Protein AF-A0A9D9S9C0-F1 (afdb_monomer)

Solvent-accessible surface area (backbone atoms only — not comparable to full-atom values): 8812 Å² total; per-residue (Å²): 138,83,83,86,92,78,89,86,90,88,80,84,93,76,90,84,91,78,90,85,84,87,81,77,83,78,80,80,78,80,78,75,82,73,83,86,76,82,84,76,95,70,81,89,73,80,85,70,84,73,81,72,84,77,75,76,80,83,47,70,68,59,51,49,50,55,50,51,58,60,66,72,27,83,89,48,67,91,61,86,72,66,39,73,41,60,39,88,90,76,66,47,75,74,47,75,39,61,59,91,58,90,74,89,60,70,76,61,52,52,58,57,54,50,54,49,43,74,74,75,110

Foldseek 3Di:
DDDDDDDDDPDPPDDDDPDDDDDDPDPPPPPPPDDDDDDDDDDDDDDDPDPDPPPPPCDLVNVQVVVVCVLPDPVCVVDHDWDWDADPVPRHTSDTDCPVDDDDCVCVVVVVVVVVVVVPD

Radius of gyration: 29.04 Å; Cα contacts (8 Å, |Δi|>4): 39; chains: 1; bounding box: 59×44×102 Å

Sequence (121 aa):
MNVPQRQHRRLAILGLFLLTIFTVVHIDGQIIARPRTTPTPAANPSPTPVPTPTIAVQTIESLQSKIRQRLFAPEVRRGRVGIKIASLNSGKVLFENDAEKYFMPASNMKNFTVATAIEKL

pLDDT: mean 75.56, std 23.06, range [38.03, 98.62]

Mean predicted aligned error: 18.07 Å

Secondary structure (DSSP, 8-state):
------------------------------------PPPP-------------------HHHHHHHHHHHHTSTTTTTS---EEEE-TTT--EEEEESTTS----GGGHHHHHHHHHHHH-

Structure (mmCIF, N/CA/C/O backbone):
data_AF-A0A9D9S9C0-F1
#
_entry.id   AF-A0A9D9S9C0-F1
#
loop_
_atom_site.group_PDB
_atom_site.id
_atom_site.type_symbol
_atom_site.label_atom_id
_atom_site.label_alt_id
_atom_site.label_comp_id
_atom_site.label_asym_id
_atom_site.label_entity_id
_atom_site.label_seq_id
_atom_site.pdbx_PDB_ins_code
_atom_site.Cartn_x
_atom_site.Cartn_y
_atom_site.Cartn_z
_atom_site.occupancy
_atom_site.B_iso_or_equiv
_atom_site.auth_seq_id
_atom_site.auth_comp_id
_atom_site.auth_asym_id
_atom_site.auth_atom_id
_atom_site.pdbx_PDB_model_num
ATOM 1 N N . MET A 1 1 ? 45.431 19.312 -45.688 1.00 38.03 1 MET A N 1
ATOM 2 C CA . MET A 1 1 ? 46.153 18.752 -44.526 1.00 38.03 1 MET A CA 1
ATOM 3 C C . MET A 1 1 ? 45.256 18.907 -43.294 1.00 38.03 1 MET A C 1
ATOM 5 O O . MET A 1 1 ? 44.860 20.026 -43.015 1.00 38.03 1 MET A O 1
ATOM 9 N N . ASN A 1 2 ? 44.924 17.793 -42.629 1.00 44.38 2 ASN A N 1
ATOM 10 C CA . ASN A 1 2 ? 44.320 17.639 -41.286 1.00 44.38 2 ASN A CA 1
ATOM 11 C C . ASN A 1 2 ? 42.873 18.090 -40.962 1.00 44.38 2 ASN A C 1
ATOM 13 O O . ASN A 1 2 ? 42.625 19.159 -40.423 1.00 44.38 2 ASN A O 1
ATOM 17 N N . VAL A 1 3 ? 41.952 17.156 -41.252 1.00 54.97 3 VAL A N 1
ATOM 18 C CA . VAL A 1 3 ? 40.942 16.475 -40.394 1.00 54.97 3 VAL A CA 1
ATOM 19 C C . VAL A 1 3 ? 40.292 17.223 -39.200 1.00 54.97 3 VAL A C 1
ATOM 21 O O . VAL A 1 3 ? 40.991 17.614 -38.267 1.00 54.97 3 VAL A O 1
ATOM 24 N N . PRO A 1 4 ? 38.940 17.255 -39.120 1.00 55.69 4 PRO A N 1
ATOM 25 C CA . PRO A 1 4 ? 38.189 17.652 -37.927 1.00 55.69 4 PRO A CA 1
ATOM 26 C C . PRO A 1 4 ? 38.039 16.495 -36.916 1.00 55.69 4 PRO A C 1
ATOM 28 O O . PRO A 1 4 ? 37.531 15.422 -37.241 1.00 55.69 4 PRO A O 1
ATOM 31 N N . GLN A 1 5 ? 38.441 16.723 -35.663 1.00 60.78 5 GLN A N 1
ATOM 32 C CA . GLN A 1 5 ? 38.267 15.783 -34.548 1.00 60.78 5 GLN A CA 1
ATOM 33 C C . GLN A 1 5 ? 36.854 15.899 -33.957 1.00 60.78 5 GLN A C 1
ATOM 35 O O . GLN A 1 5 ? 36.517 16.850 -33.252 1.00 60.78 5 GLN A O 1
ATOM 40 N N . ARG A 1 6 ? 36.019 14.905 -34.268 1.00 54.97 6 ARG A N 1
ATOM 41 C CA . ARG A 1 6 ? 34.699 14.674 -33.679 1.00 54.97 6 ARG A CA 1
ATOM 42 C C . ARG A 1 6 ? 34.824 13.508 -32.686 1.00 54.97 6 ARG A C 1
ATOM 44 O O . ARG A 1 6 ? 35.450 12.509 -33.004 1.00 54.97 6 ARG A O 1
ATOM 51 N N . GLN A 1 7 ? 34.080 13.621 -31.585 1.00 57.59 7 GLN A N 1
ATOM 52 C CA . GLN A 1 7 ? 33.558 12.542 -30.732 1.00 57.59 7 GLN A CA 1
ATOM 53 C C . GLN A 1 7 ? 34.329 12.124 -29.456 1.00 57.59 7 GLN A C 1
ATOM 55 O O . GLN A 1 7 ? 35.542 11.990 -29.408 1.00 57.59 7 GLN A O 1
ATOM 60 N N . HIS A 1 8 ? 33.499 11.836 -28.440 1.00 51.00 8 HIS A N 1
ATOM 61 C CA . HIS A 1 8 ? 33.735 11.003 -27.251 1.00 51.00 8 HIS A CA 1
ATOM 62 C C . HIS A 1 8 ? 34.357 11.643 -25.998 1.00 51.00 8 HIS A C 1
ATOM 64 O O . HIS A 1 8 ? 35.392 11.214 -25.507 1.00 51.00 8 HIS A O 1
ATOM 70 N N . ARG A 1 9 ? 33.626 12.567 -25.357 1.00 51.06 9 ARG A N 1
ATOM 71 C CA . ARG A 1 9 ? 33.729 12.782 -23.894 1.00 51.06 9 ARG A CA 1
ATOM 72 C C . ARG A 1 9 ? 32.347 12.852 -23.239 1.00 51.06 9 ARG A C 1
ATOM 74 O O . ARG A 1 9 ? 31.972 13.860 -22.655 1.00 51.06 9 ARG A O 1
ATOM 81 N N . ARG A 1 10 ? 31.548 11.795 -23.404 1.00 47.59 10 ARG A N 1
ATOM 82 C CA . ARG A 1 10 ? 30.313 11.551 -22.627 1.00 47.59 10 ARG A CA 1
ATOM 83 C C . ARG A 1 10 ? 30.152 10.063 -22.313 1.00 47.59 10 ARG A C 1
ATOM 85 O O . ARG A 1 10 ? 29.092 9.485 -22.508 1.00 47.59 10 ARG A O 1
ATOM 92 N N . LEU A 1 11 ? 31.233 9.441 -21.860 1.00 47.25 11 LEU A N 1
ATOM 93 C CA . LEU A 1 11 ? 31.209 8.114 -21.257 1.00 47.25 11 LEU A CA 1
ATOM 94 C C . LEU A 1 11 ? 31.990 8.209 -19.942 1.00 47.25 11 LEU A C 1
ATOM 96 O O . LEU A 1 11 ? 33.015 8.883 -19.914 1.00 47.25 11 LEU A O 1
ATOM 100 N N . ALA A 1 12 ? 31.489 7.542 -18.900 1.00 44.25 1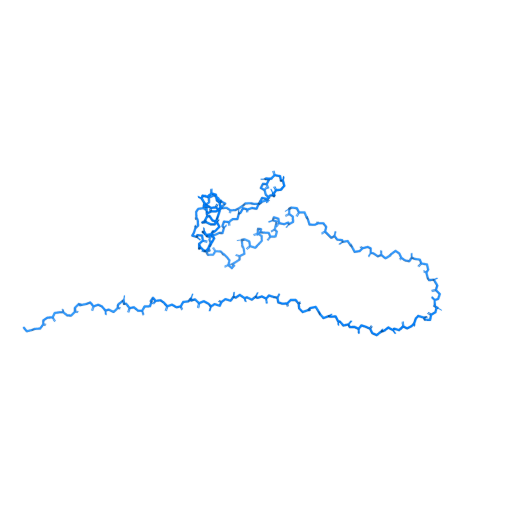2 ALA A N 1
ATOM 101 C CA . ALA A 1 12 ? 31.987 7.510 -17.517 1.00 44.25 12 ALA A CA 1
ATOM 102 C C . ALA A 1 12 ? 31.423 8.554 -16.533 1.00 44.25 12 ALA A C 1
ATOM 104 O O . ALA A 1 12 ? 32.182 9.239 -15.866 1.00 44.25 12 ALA A O 1
ATOM 105 N N . ILE A 1 13 ? 30.094 8.597 -16.361 1.00 44.84 13 ILE A N 1
ATOM 106 C CA . ILE A 1 13 ? 29.498 8.630 -15.006 1.00 44.84 13 ILE A CA 1
ATOM 107 C C . ILE A 1 13 ? 28.279 7.689 -15.017 1.00 44.84 13 ILE A C 1
ATOM 109 O O . ILE A 1 13 ? 27.126 8.101 -14.938 1.00 44.84 13 ILE A O 1
ATOM 113 N N . LEU A 1 14 ? 28.549 6.400 -15.223 1.00 42.50 14 LEU A N 1
ATOM 114 C CA . LEU A 1 14 ? 27.634 5.297 -14.943 1.00 42.50 14 LEU A CA 1
ATOM 115 C C . LEU A 1 14 ? 28.362 4.403 -13.940 1.00 42.50 14 LEU A C 1
ATOM 117 O O . LEU A 1 14 ? 29.438 3.902 -14.253 1.00 42.50 14 LEU A O 1
ATOM 121 N N . GLY A 1 15 ? 27.768 4.212 -12.764 1.00 42.00 15 GLY A N 1
ATOM 122 C CA . GLY A 1 15 ? 28.221 3.231 -11.781 1.00 42.00 15 GLY A CA 1
ATOM 123 C C . GLY A 1 15 ? 28.740 3.851 -10.490 1.00 42.00 15 GLY A C 1
ATOM 124 O O . GLY A 1 15 ? 29.875 4.305 -10.441 1.00 42.00 15 GLY A O 1
ATOM 125 N N . LEU A 1 16 ? 27.883 3.814 -9.463 1.00 52.16 16 LEU A N 1
ATOM 126 C CA . LEU A 1 16 ? 28.182 3.510 -8.053 1.00 52.16 16 LEU A CA 1
ATOM 127 C C . LEU A 1 16 ? 27.363 4.396 -7.102 1.00 52.16 16 LEU A C 1
ATOM 129 O O . LEU A 1 16 ? 27.866 5.343 -6.521 1.00 52.16 16 LEU A O 1
ATOM 133 N N . PHE A 1 17 ? 26.091 4.049 -6.917 1.00 41.56 17 PHE A N 1
ATOM 134 C CA . PHE A 1 17 ? 25.369 4.345 -5.674 1.00 41.56 17 PHE A CA 1
ATOM 135 C C . PHE A 1 17 ? 24.598 3.087 -5.270 1.00 41.56 17 PHE A C 1
ATOM 137 O O . PHE A 1 17 ? 23.372 3.025 -5.269 1.00 41.56 17 PHE A O 1
ATOM 144 N N . LEU A 1 18 ? 25.368 2.031 -5.001 1.00 47.50 18 LEU A N 1
ATOM 145 C CA . LEU A 1 18 ? 24.926 0.914 -4.182 1.00 47.50 18 LEU A CA 1
ATOM 146 C C . LEU A 1 18 ? 25.454 1.150 -2.768 1.00 47.50 18 LEU A C 1
ATOM 148 O O . LEU A 1 18 ? 26.649 1.352 -2.582 1.00 47.50 18 LEU A O 1
ATOM 152 N N . LEU A 1 19 ? 24.533 1.019 -1.815 1.00 46.56 19 LEU A N 1
ATOM 153 C CA . LEU A 1 19 ? 24.748 0.797 -0.388 1.00 46.56 19 LEU A CA 1
ATOM 154 C C . LEU A 1 19 ? 25.004 2.032 0.489 1.00 46.56 19 LEU A C 1
ATOM 156 O O . LEU A 1 19 ? 26.103 2.563 0.572 1.00 46.56 19 LEU A O 1
ATOM 160 N N . THR A 1 20 ? 23.944 2.416 1.200 1.00 46.75 20 THR A N 1
ATOM 161 C CA . THR A 1 20 ? 23.829 2.750 2.640 1.00 46.75 20 THR A CA 1
ATOM 162 C C . THR A 1 20 ? 22.521 3.548 2.735 1.00 46.75 20 THR A C 1
ATOM 164 O O . THR A 1 20 ? 22.327 4.512 2.012 1.00 46.75 20 THR A O 1
ATOM 167 N N . ILE A 1 21 ? 21.486 3.146 3.469 1.00 46.09 21 ILE A N 1
ATOM 168 C CA . ILE A 1 21 ? 21.438 3.026 4.923 1.00 46.09 21 ILE A CA 1
ATOM 169 C C . ILE A 1 21 ? 20.295 2.047 5.267 1.00 46.09 21 ILE A C 1
ATOM 171 O O . ILE A 1 21 ? 19.130 2.331 4.999 1.00 46.09 21 ILE A O 1
ATOM 175 N N . PHE A 1 22 ? 20.618 0.900 5.866 1.00 44.53 22 PHE A N 1
ATOM 176 C CA . PHE A 1 22 ? 19.668 0.097 6.641 1.00 44.53 22 PHE A CA 1
ATOM 177 C C . PHE A 1 22 ? 19.981 0.404 8.109 1.00 44.53 22 PHE A C 1
ATOM 179 O O . PHE A 1 22 ? 20.877 -0.200 8.693 1.00 44.53 22 PHE A O 1
ATOM 186 N N . THR A 1 23 ? 19.332 1.406 8.702 1.00 38.03 23 THR A N 1
ATOM 187 C CA . THR A 1 23 ? 19.419 1.614 10.153 1.00 38.03 23 THR A CA 1
ATOM 188 C C . THR A 1 23 ? 18.417 0.689 10.827 1.00 38.03 23 THR A C 1
ATOM 190 O O . THR A 1 23 ? 17.228 0.978 10.932 1.00 38.03 23 THR A O 1
ATOM 193 N N . VAL A 1 24 ? 18.920 -0.460 11.276 1.00 43.44 24 VAL A N 1
ATOM 194 C CA . VAL A 1 24 ? 18.259 -1.282 12.289 1.00 43.44 24 VAL A CA 1
ATOM 195 C C . VAL A 1 24 ? 18.242 -0.464 13.579 1.00 43.44 24 VAL A C 1
ATOM 197 O O . VAL A 1 24 ? 19.293 -0.208 14.163 1.00 43.44 24 VAL A O 1
ATOM 200 N N . VAL A 1 25 ? 17.062 -0.038 14.026 1.00 41.66 25 VAL A N 1
ATOM 201 C CA . VAL A 1 25 ? 16.893 0.473 15.390 1.00 41.66 25 VAL A CA 1
ATOM 202 C C . VAL A 1 25 ? 16.981 -0.733 16.325 1.00 41.66 25 VAL A C 1
ATOM 204 O O . VAL A 1 25 ? 16.027 -1.498 16.445 1.00 41.66 25 VAL A O 1
ATOM 207 N N . HIS A 1 26 ? 18.145 -0.933 16.944 1.00 42.12 26 HIS A N 1
ATOM 208 C CA . HIS A 1 26 ? 18.272 -1.796 18.116 1.00 42.12 26 HIS A CA 1
ATOM 209 C C . HIS A 1 26 ? 17.591 -1.087 19.291 1.00 42.12 26 HIS A C 1
ATOM 211 O O . HIS A 1 26 ? 18.018 -0.013 19.710 1.00 42.12 26 HIS A O 1
ATOM 217 N N . ILE A 1 27 ? 16.503 -1.666 19.799 1.00 48.34 27 ILE A N 1
ATOM 218 C CA . ILE A 1 27 ? 15.956 -1.301 21.106 1.00 48.34 27 ILE A CA 1
ATOM 219 C C . ILE A 1 27 ? 16.804 -2.058 22.132 1.00 48.34 27 ILE A C 1
ATOM 221 O O . ILE A 1 27 ? 16.575 -3.245 22.364 1.00 48.34 27 ILE A O 1
ATOM 225 N N . ASP A 1 28 ? 17.799 -1.394 22.718 1.00 47.28 28 ASP A N 1
ATOM 226 C CA . ASP A 1 28 ? 18.493 -1.921 23.891 1.00 47.28 28 ASP A CA 1
ATOM 227 C C . ASP A 1 28 ? 17.518 -1.921 25.072 1.00 47.28 28 ASP A C 1
ATOM 229 O O . ASP A 1 28 ? 17.199 -0.889 25.668 1.00 47.28 28 ASP A O 1
ATOM 233 N N . GLY A 1 29 ? 17.008 -3.107 25.398 1.00 46.97 29 GLY A N 1
ATOM 234 C CA . GLY A 1 29 ? 16.269 -3.346 26.627 1.00 46.97 29 GLY A CA 1
ATOM 235 C C . GLY A 1 29 ? 17.212 -3.242 27.821 1.00 46.97 29 GLY A C 1
ATOM 236 O O . GLY A 1 29 ? 17.783 -4.242 28.250 1.00 46.97 29 GLY A O 1
ATOM 237 N N . GLN A 1 30 ? 17.374 -2.041 28.379 1.00 45.59 30 GLN A N 1
ATOM 238 C CA . GLN A 1 30 ? 18.044 -1.869 29.665 1.00 45.59 30 GLN A CA 1
ATOM 239 C C . GLN A 1 30 ? 17.186 -2.480 30.780 1.00 45.59 30 GLN A C 1
ATOM 241 O O . GLN A 1 30 ? 16.304 -1.836 31.348 1.00 45.59 30 GLN A O 1
ATOM 246 N N . ILE A 1 31 ? 17.469 -3.737 31.124 1.00 50.22 31 ILE A N 1
ATOM 247 C CA . ILE A 1 31 ? 17.026 -4.327 32.387 1.00 50.22 31 ILE A CA 1
ATOM 248 C C . ILE A 1 31 ? 17.934 -3.766 33.483 1.00 50.22 31 ILE A C 1
ATOM 250 O O . ILE A 1 31 ? 18.977 -4.328 33.811 1.00 50.22 31 ILE A O 1
ATOM 254 N N . ILE A 1 32 ? 17.546 -2.626 34.055 1.00 51.44 32 ILE A N 1
ATOM 255 C CA . ILE A 1 32 ? 18.124 -2.163 35.317 1.00 51.44 32 ILE A CA 1
ATOM 256 C C . ILE A 1 32 ? 17.549 -3.067 36.411 1.00 51.44 32 ILE A C 1
ATOM 258 O O . ILE A 1 32 ? 16.399 -2.913 36.824 1.00 51.44 32 ILE A O 1
ATOM 262 N N . ALA A 1 33 ? 18.338 -4.042 36.861 1.00 51.31 33 ALA A N 1
ATOM 263 C CA . ALA A 1 33 ? 18.020 -4.850 38.030 1.00 51.31 33 ALA A CA 1
ATOM 264 C C . ALA A 1 33 ? 17.932 -3.929 39.258 1.00 51.31 33 ALA A C 1
ATOM 266 O O . ALA A 1 33 ? 18.937 -3.444 39.775 1.00 51.31 33 ALA A O 1
ATOM 267 N N . ARG A 1 34 ? 16.707 -3.642 39.704 1.00 53.16 34 ARG A N 1
ATOM 268 C CA . AR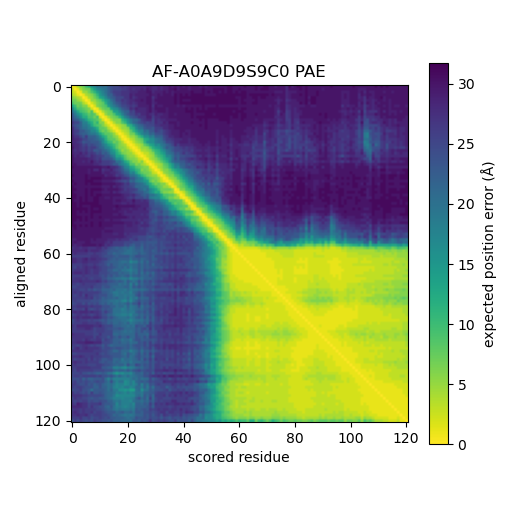G A 1 34 ? 16.463 -2.847 40.909 1.00 53.16 34 ARG A CA 1
ATOM 269 C C . ARG A 1 34 ? 16.740 -3.728 42.141 1.00 53.16 34 ARG A C 1
ATOM 271 O O . ARG A 1 34 ? 16.198 -4.833 42.201 1.00 53.16 34 ARG A O 1
ATOM 278 N N . PRO A 1 35 ? 17.557 -3.290 43.117 1.00 49.53 35 PRO A N 1
ATOM 279 C CA . PRO A 1 35 ? 17.838 -4.078 44.313 1.00 49.53 35 PRO A CA 1
ATOM 280 C C . PRO A 1 35 ? 16.558 -4.312 45.127 1.00 49.53 35 PRO A C 1
ATOM 282 O O . PRO A 1 35 ? 15.728 -3.419 45.301 1.00 49.53 35 PRO A O 1
ATOM 285 N N . ARG A 1 36 ? 16.395 -5.547 45.607 1.00 44.69 36 ARG A N 1
ATOM 286 C CA . ARG A 1 36 ? 15.233 -6.016 46.366 1.00 44.69 36 ARG A CA 1
ATOM 287 C C . ARG A 1 36 ? 15.337 -5.504 47.806 1.00 44.69 36 ARG A C 1
ATOM 289 O O . ARG A 1 36 ? 16.083 -6.070 48.597 1.00 44.69 36 ARG A O 1
ATOM 296 N N . THR A 1 37 ? 14.606 -4.449 48.156 1.00 48.69 37 THR A N 1
ATOM 297 C CA . THR A 1 37 ? 14.419 -4.070 49.564 1.00 48.69 37 THR A CA 1
ATOM 298 C C . THR A 1 37 ? 13.272 -4.877 50.161 1.00 48.69 37 THR A C 1
ATOM 300 O O . THR A 1 37 ? 12.145 -4.842 49.668 1.00 48.69 37 THR A O 1
ATOM 303 N N . THR A 1 38 ? 13.587 -5.623 51.214 1.00 50.78 38 THR A N 1
ATOM 304 C CA . THR A 1 38 ? 12.667 -6.344 52.100 1.00 50.78 38 THR A CA 1
ATOM 305 C C . THR A 1 38 ? 11.544 -5.421 52.600 1.00 50.78 38 THR A C 1
ATOM 307 O O . THR A 1 38 ? 11.851 -4.315 53.046 1.00 50.78 38 THR A O 1
ATOM 310 N N . PRO A 1 39 ? 10.258 -5.819 52.549 1.00 49.53 39 PRO A N 1
ATOM 311 C CA . PRO A 1 39 ? 9.178 -4.983 53.056 1.00 49.53 39 PRO A CA 1
ATOM 312 C C . PRO A 1 39 ? 9.093 -5.052 54.588 1.00 49.53 39 PRO A C 1
ATOM 314 O O . PRO A 1 39 ? 8.839 -6.109 55.162 1.00 49.53 39 PRO A O 1
ATOM 317 N N . THR A 1 40 ? 9.248 -3.901 55.241 1.00 55.81 40 THR A N 1
ATOM 318 C CA . THR A 1 40 ? 8.724 -3.650 56.592 1.00 55.81 40 THR A CA 1
ATOM 319 C C . THR A 1 40 ? 7.219 -3.360 56.469 1.00 55.81 40 THR A C 1
ATOM 321 O O . THR A 1 40 ? 6.854 -2.533 55.630 1.00 55.81 40 THR A O 1
ATOM 324 N N . PRO A 1 41 ? 6.321 -3.992 57.251 1.00 57.25 41 PRO A N 1
ATOM 325 C CA . PRO A 1 41 ? 4.884 -3.730 57.166 1.00 57.25 41 PRO A CA 1
ATOM 326 C C . PRO A 1 41 ? 4.567 -2.318 57.675 1.00 57.25 41 PRO A C 1
ATOM 328 O O . PRO A 1 41 ? 4.695 -2.041 58.866 1.00 57.25 41 PRO A O 1
ATOM 331 N N . ALA A 1 42 ? 4.156 -1.422 56.778 1.00 55.00 42 ALA A N 1
ATOM 332 C CA . ALA A 1 42 ? 3.649 -0.097 57.120 1.00 55.00 42 ALA A CA 1
ATOM 333 C C . ALA A 1 42 ? 2.200 0.044 56.634 1.00 55.00 42 ALA A C 1
ATOM 335 O O . ALA A 1 42 ? 1.842 -0.428 55.558 1.00 55.00 42 ALA A O 1
ATOM 336 N N . ALA A 1 43 ? 1.396 0.650 57.506 1.00 57.00 43 ALA A N 1
ATOM 337 C CA . ALA A 1 43 ? -0.059 0.725 57.543 1.00 57.00 43 ALA A CA 1
ATOM 338 C C . ALA A 1 43 ? -0.779 0.901 56.197 1.00 57.00 43 ALA A C 1
ATOM 340 O O . ALA A 1 43 ? -0.365 1.686 55.355 1.00 57.00 43 ALA A O 1
ATOM 341 N N . ASN A 1 44 ? -1.918 0.213 56.080 1.00 51.22 44 ASN A N 1
ATOM 342 C CA . ASN A 1 44 ? -2.886 0.262 54.986 1.00 51.22 44 ASN A CA 1
ATOM 343 C C . ASN A 1 44 ? -3.490 1.677 54.828 1.00 51.22 44 ASN A C 1
ATOM 345 O O . ASN A 1 44 ? -4.319 2.060 55.661 1.00 51.22 44 ASN A O 1
ATOM 349 N N . PRO A 1 45 ? -3.136 2.461 53.789 1.00 57.84 45 PRO A N 1
ATOM 350 C CA . PRO A 1 45 ? -3.894 3.644 53.433 1.00 57.84 45 PRO A CA 1
ATOM 351 C C . PRO A 1 45 ? -5.081 3.238 52.547 1.00 57.84 45 PRO A C 1
ATOM 353 O O . PRO A 1 45 ? -4.959 2.414 51.642 1.00 57.84 45 PRO A O 1
ATOM 356 N N . SER A 1 46 ? -6.238 3.829 52.839 1.00 56.66 46 SER A N 1
ATOM 357 C CA . SER A 1 46 ? -7.471 3.749 52.049 1.00 56.66 46 SER A CA 1
ATOM 358 C C . SER A 1 46 ? -7.192 3.850 50.535 1.00 56.66 46 SER A C 1
ATOM 360 O O . SER A 1 46 ? -6.368 4.680 50.140 1.00 56.66 46 SER A O 1
ATOM 362 N N . PRO A 1 47 ? -7.832 3.033 49.676 1.00 56.09 47 PRO A N 1
ATOM 363 C CA . PRO A 1 47 ? -7.506 2.981 48.257 1.00 56.09 47 PRO A CA 1
ATOM 364 C C . PRO A 1 47 ? -7.919 4.277 47.552 1.00 56.09 47 PRO A C 1
ATOM 366 O O . PRO A 1 47 ? -9.072 4.469 47.171 1.00 56.09 47 PRO A O 1
ATOM 369 N N . THR A 1 48 ? -6.950 5.159 47.328 1.00 58.72 48 THR A N 1
ATOM 370 C CA . THR A 1 48 ? -7.027 6.167 46.270 1.00 58.72 48 THR A CA 1
ATOM 371 C C . THR A 1 48 ? -7.176 5.420 44.939 1.00 58.72 48 THR A C 1
ATOM 373 O O . THR A 1 48 ? -6.350 4.544 44.663 1.00 58.72 48 THR A O 1
ATOM 376 N N . PRO A 1 49 ? -8.192 5.707 44.105 1.00 62.12 49 PRO A N 1
ATOM 377 C CA . PRO A 1 49 ? -8.323 5.060 42.809 1.00 62.12 49 PRO A CA 1
ATOM 378 C C . PRO A 1 49 ? -7.083 5.381 41.973 1.00 62.12 49 PRO A C 1
ATOM 380 O O . PRO A 1 49 ? -6.833 6.529 41.608 1.00 62.12 49 PRO A O 1
ATOM 383 N N . VAL A 1 50 ? -6.277 4.355 41.709 1.00 65.62 50 VAL A N 1
ATOM 384 C CA . VAL A 1 50 ? -5.155 4.430 40.777 1.00 65.62 50 VAL A CA 1
ATOM 385 C C . VAL A 1 50 ? -5.745 4.801 39.414 1.00 65.62 50 VAL A C 1
ATOM 387 O O . VAL A 1 50 ? -6.638 4.086 38.953 1.00 65.62 50 VAL A O 1
ATOM 390 N 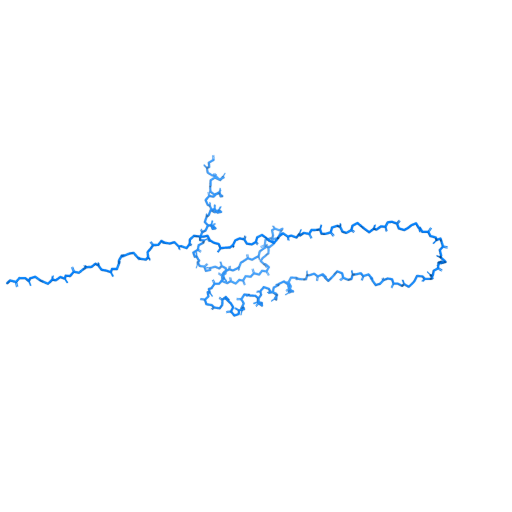N . PRO A 1 51 ? -5.313 5.895 38.759 1.00 64.88 51 PRO A N 1
ATOM 391 C CA . PRO A 1 51 ? -5.759 6.184 37.408 1.00 64.88 51 PRO A CA 1
ATOM 392 C C . PRO A 1 51 ? -5.314 5.029 36.513 1.00 64.88 51 PRO A C 1
ATOM 394 O O . PRO A 1 51 ? -4.123 4.825 36.274 1.00 64.88 51 PRO A O 1
ATOM 397 N N . THR A 1 52 ? -6.283 4.240 36.056 1.00 64.00 52 THR A N 1
ATOM 398 C CA . THR A 1 52 ? -6.080 3.213 35.041 1.00 64.00 52 THR A CA 1
ATOM 399 C C . THR A 1 52 ? -5.378 3.867 33.851 1.00 64.00 52 THR A C 1
ATOM 401 O O . THR A 1 52 ? -5.872 4.888 33.365 1.00 64.00 52 THR A O 1
ATOM 404 N N . PRO A 1 53 ? -4.242 3.338 33.364 1.00 59.47 53 PRO A N 1
ATOM 405 C CA . PRO A 1 53 ? -3.635 3.845 32.146 1.00 59.47 53 PRO A CA 1
ATOM 406 C C . PRO A 1 53 ? -4.646 3.683 31.009 1.00 59.47 53 PRO A C 1
ATOM 408 O O . PRO A 1 53 ? -4.920 2.574 30.551 1.00 59.47 53 PRO A O 1
ATOM 411 N N . THR A 1 54 ? -5.236 4.798 30.584 1.00 60.53 54 THR A N 1
ATOM 412 C CA . THR A 1 54 ? -6.121 4.856 29.425 1.00 60.53 54 THR A CA 1
ATOM 413 C C . THR A 1 54 ? -5.293 4.495 28.202 1.00 60.53 54 THR A C 1
ATOM 415 O O . THR A 1 54 ? -4.585 5.333 27.642 1.00 60.53 54 THR A O 1
ATOM 418 N N . ILE A 1 55 ? -5.354 3.231 27.784 1.00 64.44 55 ILE A N 1
ATOM 419 C CA . ILE A 1 55 ? -4.866 2.827 26.471 1.00 64.44 55 ILE A CA 1
ATOM 420 C C . ILE A 1 55 ? -5.772 3.534 25.467 1.00 64.44 55 ILE A C 1
ATOM 422 O O . ILE A 1 55 ? -6.927 3.155 25.282 1.00 64.44 55 ILE A O 1
ATOM 426 N N . ALA A 1 56 ? -5.269 4.610 24.865 1.00 71.38 56 ALA A N 1
ATOM 427 C CA . ALA A 1 56 ? -5.980 5.313 23.812 1.00 71.38 56 ALA A CA 1
ATOM 428 C C . ALA A 1 56 ? -6.230 4.326 22.664 1.00 71.38 56 ALA A C 1
ATOM 430 O O . ALA A 1 56 ? -5.299 3.912 21.968 1.00 71.38 56 ALA A O 1
ATOM 431 N N . VAL A 1 57 ? -7.488 3.922 22.496 1.00 73.00 57 VAL A N 1
ATOM 432 C CA . VAL A 1 57 ? -7.910 3.048 21.404 1.00 73.00 57 VAL A CA 1
ATOM 433 C C . VAL A 1 57 ? -7.611 3.775 20.095 1.00 73.00 57 VAL A C 1
ATOM 435 O O . VAL A 1 57 ? -8.159 4.843 19.822 1.00 73.00 57 VAL A O 1
ATOM 438 N N . GLN A 1 58 ? -6.700 3.228 19.292 1.00 85.12 58 GLN A N 1
ATOM 439 C CA . GLN A 1 58 ? -6.402 3.791 17.979 1.00 85.12 58 GLN A CA 1
ATOM 440 C C . GLN A 1 58 ? -7.553 3.463 17.031 1.00 85.12 58 GLN A C 1
ATOM 442 O O . GLN A 1 58 ? -7.802 2.297 16.731 1.00 85.12 58 GLN A O 1
ATOM 447 N N . THR A 1 59 ? -8.255 4.493 16.562 1.00 94.06 59 THR A N 1
ATOM 448 C CA . THR A 1 59 ? -9.320 4.338 15.567 1.00 94.06 59 THR A CA 1
ATOM 449 C C . THR A 1 59 ? -8.755 4.356 14.145 1.00 94.06 59 THR A C 1
ATOM 451 O O . THR A 1 59 ? -7.631 4.817 13.902 1.00 94.06 59 THR A O 1
ATOM 454 N N . ILE A 1 60 ? -9.546 3.884 13.179 1.00 94.88 60 ILE A N 1
ATOM 455 C CA . ILE A 1 60 ? -9.173 3.918 11.759 1.00 94.88 60 ILE A CA 1
ATOM 456 C C . ILE A 1 60 ? -9.004 5.364 11.276 1.00 94.88 60 ILE A C 1
ATOM 458 O O . ILE A 1 60 ? -8.069 5.659 10.535 1.00 94.88 60 ILE A O 1
ATOM 462 N N . GLU A 1 61 ? -9.835 6.290 11.745 1.00 95.94 61 GLU A N 1
ATOM 463 C CA . GLU A 1 61 ? -9.784 7.712 11.387 1.00 95.94 61 GLU A CA 1
ATOM 464 C C . GLU A 1 61 ? -8.482 8.364 11.874 1.00 95.94 61 GLU A C 1
ATOM 466 O O . GLU A 1 61 ? -7.855 9.144 11.148 1.00 95.94 61 GLU A O 1
ATOM 471 N N . SER A 1 62 ? -8.038 8.005 13.084 1.00 95.50 62 SER A N 1
ATOM 472 C CA . SER A 1 62 ? -6.748 8.435 13.634 1.00 95.50 62 SER A CA 1
ATOM 473 C C . SER A 1 62 ? -5.585 7.932 12.772 1.00 95.50 62 SER A C 1
ATOM 475 O O . SER A 1 62 ? -4.696 8.711 12.413 1.00 95.50 62 SER A O 1
ATOM 477 N N . LEU A 1 63 ? -5.615 6.659 12.360 1.00 95.06 63 LEU A N 1
ATOM 478 C CA . LEU A 1 63 ? -4.610 6.077 11.465 1.00 95.06 63 LEU A CA 1
ATOM 479 C C . LEU A 1 63 ? -4.583 6.783 10.103 1.00 95.06 63 LEU A C 1
ATOM 481 O O . LEU A 1 63 ? -3.522 7.219 9.656 1.00 95.06 63 LEU A O 1
ATOM 485 N N . GLN A 1 64 ? -5.741 6.940 9.461 1.00 97.44 64 GLN A N 1
ATOM 486 C CA . GLN A 1 64 ? -5.853 7.624 8.172 1.00 97.44 64 GLN A CA 1
ATOM 487 C C . GLN A 1 64 ? -5.310 9.055 8.245 1.00 97.44 64 GLN A C 1
ATOM 489 O O . GLN A 1 64 ? -4.587 9.489 7.349 1.00 97.44 64 GLN A O 1
ATOM 494 N N . SER A 1 65 ? -5.618 9.784 9.319 1.00 96.88 65 SER A N 1
ATOM 495 C CA . SER A 1 65 ? -5.141 11.156 9.517 1.00 96.88 65 SER A CA 1
ATOM 496 C C . SER A 1 65 ? -3.618 11.216 9.634 1.00 96.88 65 SER A C 1
ATOM 498 O O . SER A 1 65 ? -2.984 12.027 8.956 1.00 96.88 65 SER A O 1
ATOM 500 N N . LYS A 1 66 ? -3.013 10.301 10.404 1.00 96.94 66 LYS A N 1
ATOM 501 C CA . LYS A 1 66 ? -1.549 10.180 10.509 1.00 96.94 66 LYS A CA 1
ATOM 502 C C . LYS A 1 66 ? -0.905 9.852 9.160 1.00 96.94 66 LYS A C 1
ATOM 504 O O . LYS A 1 66 ? 0.125 10.435 8.824 1.00 96.94 66 LYS A O 1
ATOM 509 N N . ILE A 1 67 ? -1.508 8.956 8.373 1.00 97.19 67 ILE A N 1
ATOM 510 C CA . ILE A 1 67 ? -0.999 8.609 7.038 1.00 97.19 67 ILE A CA 1
ATOM 511 C C . ILE A 1 67 ? -1.041 9.832 6.121 1.00 97.19 67 ILE A C 1
ATOM 513 O O . ILE A 1 67 ? -0.016 10.160 5.529 1.00 97.19 67 ILE A O 1
ATOM 517 N N . ARG A 1 68 ? -2.171 10.552 6.047 1.00 97.44 68 ARG A N 1
ATOM 518 C CA . ARG A 1 68 ? -2.283 11.773 5.225 1.00 97.44 68 ARG A CA 1
ATOM 519 C C . ARG A 1 68 ? -1.238 12.815 5.620 1.00 97.44 68 ARG A C 1
ATOM 521 O O . ARG A 1 68 ? -0.579 13.366 4.745 1.00 97.44 68 ARG A O 1
ATOM 528 N N . GLN A 1 69 ? -1.040 13.040 6.920 1.00 97.56 69 GLN A N 1
ATOM 529 C CA . GLN A 1 69 ? -0.042 13.992 7.411 1.00 97.56 69 GLN A CA 1
ATOM 530 C C . GLN A 1 69 ? 1.371 13.664 6.906 1.00 97.56 69 GLN A C 1
ATOM 532 O O . GLN A 1 69 ? 2.117 14.571 6.551 1.0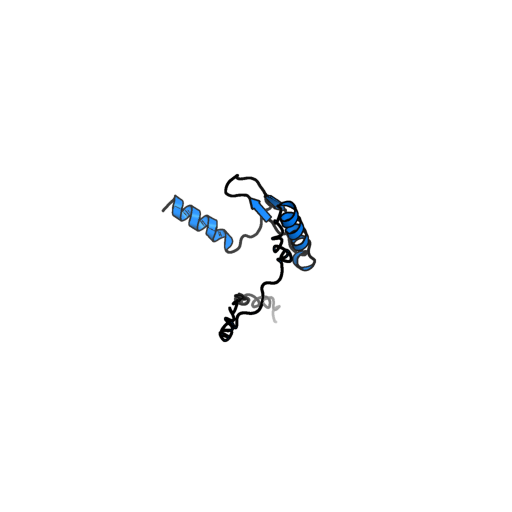0 97.56 69 GLN A O 1
ATOM 537 N N . ARG A 1 70 ? 1.747 12.379 6.860 1.00 96.81 70 ARG A N 1
ATOM 538 C CA . ARG A 1 70 ? 3.058 11.943 6.348 1.00 96.81 70 ARG A CA 1
ATOM 539 C C . ARG A 1 70 ? 3.130 11.954 4.826 1.00 96.81 70 ARG A C 1
ATOM 541 O O . ARG A 1 70 ? 4.148 12.339 4.267 1.00 96.81 70 ARG A O 1
ATOM 548 N N . LEU A 1 71 ? 2.052 11.552 4.167 1.00 96.44 71 LEU A N 1
ATOM 549 C CA . LEU A 1 71 ? 1.966 11.461 2.715 1.00 96.44 71 LEU A CA 1
ATOM 550 C C . LEU A 1 71 ? 2.079 12.829 2.030 1.00 96.44 71 LEU A C 1
ATOM 552 O O . LEU A 1 71 ? 2.674 12.929 0.963 1.00 96.44 71 LEU A O 1
ATOM 556 N N . PHE A 1 72 ? 1.541 13.878 2.651 1.00 95.00 72 PHE A N 1
ATOM 557 C CA . PHE A 1 72 ? 1.613 15.251 2.139 1.00 95.00 72 PHE A CA 1
ATOM 558 C C . PHE A 1 72 ? 2.726 16.080 2.788 1.00 95.00 72 PHE A C 1
ATOM 560 O O . PHE A 1 72 ? 2.753 17.307 2.662 1.00 95.00 72 PHE A O 1
ATOM 567 N N . ALA A 1 73 ? 3.652 15.421 3.486 1.00 97.00 73 ALA A N 1
ATOM 568 C CA . ALA A 1 73 ? 4.753 16.099 4.134 1.00 97.00 73 ALA A CA 1
ATOM 569 C C . ALA A 1 73 ? 5.746 16.680 3.100 1.00 97.00 73 ALA A C 1
ATOM 571 O O . ALA A 1 73 ? 5.916 16.135 2.000 1.00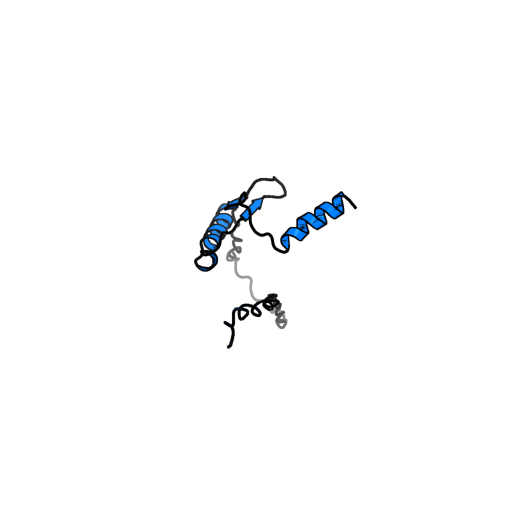 97.00 73 ALA A O 1
ATOM 572 N N . PRO A 1 74 ? 6.415 17.798 3.428 1.00 97.00 74 PRO A N 1
ATOM 573 C CA . PRO A 1 74 ? 7.414 18.446 2.588 1.00 97.00 74 PRO A CA 1
ATOM 574 C C . PRO A 1 74 ? 8.458 17.560 1.911 1.00 97.00 74 PRO A C 1
ATOM 576 O O . PRO A 1 74 ? 8.897 17.864 0.799 1.00 97.00 74 PRO A O 1
ATOM 579 N N . GLU A 1 75 ? 8.872 16.501 2.588 1.00 96.38 75 GLU A N 1
ATOM 580 C CA . GLU A 1 75 ? 10.004 15.651 2.236 1.00 96.38 75 GLU A CA 1
ATOM 581 C C . GLU A 1 75 ? 9.694 14.768 1.024 1.00 96.38 75 GLU A C 1
ATOM 583 O O . GLU A 1 75 ? 10.580 14.467 0.226 1.00 96.38 75 GLU A O 1
ATOM 588 N N . VAL A 1 76 ? 8.423 14.401 0.845 1.00 94.75 76 VAL A N 1
ATOM 589 C CA . VAL A 1 76 ? 7.967 13.509 -0.232 1.00 94.75 76 VAL A CA 1
ATOM 590 C C . VAL A 1 76 ? 7.312 14.255 -1.396 1.00 94.75 76 VAL A C 1
ATOM 592 O O . VAL A 1 76 ? 6.991 13.642 -2.411 1.00 94.75 76 VAL A O 1
ATOM 595 N N . ARG A 1 77 ? 7.190 15.590 -1.315 1.00 94.50 77 ARG A N 1
ATOM 596 C CA . ARG A 1 77 ? 6.442 16.425 -2.280 1.00 94.50 77 ARG A CA 1
ATOM 597 C C . ARG A 1 77 ? 6.901 16.318 -3.739 1.00 94.50 77 ARG A C 1
ATOM 599 O O . ARG A 1 77 ? 6.162 16.693 -4.641 1.00 94.50 77 ARG A O 1
ATOM 606 N N . ARG A 1 78 ? 8.166 15.937 -3.964 1.00 95.38 78 ARG A N 1
ATOM 607 C CA . ARG A 1 78 ? 8.779 15.865 -5.305 1.00 95.38 78 ARG A CA 1
ATOM 608 C C . ARG A 1 78 ? 8.464 14.553 -6.020 1.00 95.38 78 ARG A C 1
ATOM 610 O O . ARG A 1 78 ? 8.668 14.466 -7.226 1.00 95.38 78 ARG A O 1
ATOM 617 N N . GLY A 1 79 ? 8.017 13.542 -5.280 1.00 93.38 79 GLY A N 1
ATOM 618 C CA . GLY A 1 79 ? 7.615 12.251 -5.816 1.00 93.38 79 GLY A CA 1
ATOM 619 C C . GLY A 1 79 ? 6.102 12.080 -5.801 1.00 93.38 79 GLY A C 1
ATOM 620 O O . GLY A 1 79 ? 5.359 12.898 -5.261 1.00 93.38 79 GLY A O 1
ATOM 621 N N . ARG A 1 80 ? 5.651 10.971 -6.381 1.00 95.44 80 ARG A N 1
ATOM 622 C CA . ARG A 1 80 ? 4.292 10.459 -6.201 1.00 95.44 80 ARG A CA 1
ATOM 623 C C . ARG A 1 80 ? 4.376 9.170 -5.396 1.00 95.44 80 ARG A C 1
ATOM 625 O O . ARG A 1 80 ? 5.275 8.367 -5.635 1.00 95.44 80 ARG A O 1
ATOM 632 N N . VAL A 1 81 ? 3.449 8.974 -4.466 1.00 96.56 81 VAL A N 1
ATOM 633 C CA . VAL A 1 81 ? 3.438 7.811 -3.575 1.00 96.56 81 VAL A CA 1
ATOM 634 C C . VAL A 1 81 ? 2.095 7.100 -3.703 1.00 96.56 81 VAL A C 1
ATOM 636 O O . VAL A 1 81 ? 1.068 7.640 -3.306 1.00 96.56 81 VAL A O 1
ATOM 639 N N . GLY A 1 82 ? 2.107 5.887 -4.253 1.00 96.62 82 GLY A N 1
ATOM 640 C CA . GLY A 1 82 ? 0.946 4.999 -4.268 1.00 96.62 82 GLY A CA 1
ATOM 641 C C . GLY A 1 82 ? 0.830 4.230 -2.952 1.00 96.62 82 GLY A C 1
ATOM 642 O O . GLY A 1 82 ? 1.796 3.597 -2.527 1.00 96.62 82 GLY A O 1
ATOM 643 N N . ILE A 1 83 ? -0.334 4.272 -2.304 1.00 97.44 83 ILE A N 1
ATOM 644 C CA . ILE A 1 83 ? -0.634 3.530 -1.073 1.00 97.44 83 ILE A CA 1
ATOM 645 C C . ILE A 1 83 ? -2.000 2.866 -1.221 1.00 97.44 83 ILE A C 1
ATOM 647 O O . ILE A 1 83 ? -2.971 3.525 -1.580 1.00 97.44 83 ILE A O 1
ATOM 651 N N . LYS A 1 84 ? -2.091 1.582 -0.871 1.00 97.81 84 LYS A N 1
ATOM 652 C CA . LYS A 1 84 ? -3.352 0.865 -0.653 1.00 97.81 84 LYS A CA 1
ATOM 653 C C . LYS A 1 84 ? -3.207 0.027 0.610 1.00 97.81 84 LYS A C 1
ATOM 655 O O . LYS A 1 84 ? -2.275 -0.765 0.717 1.00 97.81 84 LYS A O 1
ATOM 660 N N . ILE A 1 85 ? -4.101 0.219 1.570 1.00 97.69 85 ILE A N 1
ATOM 661 C CA . ILE A 1 85 ? -4.140 -0.540 2.822 1.00 97.69 85 ILE A CA 1
ATOM 662 C C . ILE A 1 85 ? -5.504 -1.203 2.899 1.00 97.69 85 ILE A C 1
ATOM 664 O O . ILE A 1 85 ? -6.525 -0.520 2.837 1.00 97.69 85 ILE A O 1
ATOM 668 N N . ALA A 1 86 ? -5.522 -2.521 3.060 1.00 97.56 86 ALA A N 1
ATOM 669 C CA . ALA A 1 86 ? -6.742 -3.304 3.180 1.00 97.56 86 ALA A CA 1
ATOM 670 C C . ALA A 1 86 ? -6.700 -4.189 4.429 1.00 97.56 86 ALA A C 1
ATOM 672 O O . ALA A 1 86 ? -5.639 -4.624 4.875 1.00 97.56 86 ALA A O 1
ATOM 673 N N . SER A 1 87 ? -7.874 -4.449 4.996 1.00 96.81 87 SER A N 1
ATOM 674 C CA . SER A 1 87 ? -8.053 -5.437 6.055 1.00 96.81 87 SER A CA 1
ATOM 675 C C . SER A 1 87 ? -7.968 -6.841 5.461 1.00 96.81 87 SER A C 1
ATOM 677 O O . SER A 1 87 ? -8.746 -7.171 4.571 1.00 96.81 87 SER A O 1
ATOM 679 N N . LEU A 1 88 ? -7.077 -7.688 5.982 1.00 96.69 88 LEU A N 1
ATOM 680 C CA . LEU A 1 88 ? -6.973 -9.085 5.541 1.00 96.69 88 LEU A CA 1
ATOM 681 C C . LEU A 1 88 ? -8.222 -9.903 5.900 1.00 96.69 88 LEU A C 1
ATOM 683 O O . LEU A 1 88 ? -8.635 -10.757 5.127 1.00 96.69 88 LEU A O 1
ATOM 687 N N . ASN A 1 89 ? -8.856 -9.608 7.039 1.00 97.25 89 ASN A N 1
ATOM 688 C CA . ASN A 1 89 ? -10.016 -10.362 7.522 1.00 97.25 89 ASN A CA 1
ATOM 689 C C . ASN A 1 89 ? -11.286 -10.067 6.712 1.00 97.25 89 ASN A C 1
ATOM 691 O O . ASN A 1 89 ? -12.125 -10.944 6.555 1.00 97.25 89 ASN A O 1
ATOM 695 N N . SER A 1 90 ? -11.457 -8.820 6.256 1.00 96.81 90 SER A N 1
ATOM 696 C CA . SER A 1 90 ? -12.705 -8.358 5.623 1.00 96.81 90 SER A CA 1
ATOM 697 C C . SER A 1 90 ? -12.559 -7.957 4.155 1.00 96.81 90 SER A C 1
ATOM 699 O O . SER A 1 90 ? -13.559 -7.684 3.502 1.00 96.81 90 SER A O 1
ATOM 701 N N . GLY A 1 91 ? -11.333 -7.824 3.643 1.00 96.25 91 GLY A N 1
ATOM 702 C CA . GLY A 1 91 ? -11.054 -7.258 2.319 1.00 96.25 91 GLY A CA 1
ATOM 703 C C . GLY A 1 91 ? -11.320 -5.750 2.202 1.00 96.25 91 GLY A C 1
ATOM 704 O O . GLY A 1 91 ? -11.009 -5.153 1.172 1.00 96.25 91 GLY A O 1
ATOM 705 N N . LYS A 1 92 ? -11.866 -5.100 3.241 1.00 97.19 92 LYS A N 1
ATOM 706 C CA . LYS A 1 92 ? -12.206 -3.673 3.213 1.00 97.19 92 LYS A CA 1
ATOM 707 C C . LYS A 1 92 ? -10.950 -2.817 3.057 1.00 97.19 92 LYS A C 1
ATOM 709 O O . LYS A 1 92 ? -10.016 -2.929 3.854 1.00 97.19 92 LYS A O 1
ATOM 714 N N . VAL A 1 93 ? -10.963 -1.907 2.083 1.00 97.56 93 VAL A N 1
ATOM 715 C CA . VAL A 1 93 ? -9.940 -0.864 1.945 1.00 97.56 93 VAL A CA 1
ATOM 716 C C . VAL A 1 93 ? -10.066 0.113 3.114 1.00 97.56 93 VAL A C 1
ATOM 718 O O . VAL A 1 93 ? -11.126 0.683 3.368 1.00 97.56 93 VAL A O 1
ATOM 721 N N . LEU A 1 94 ? -8.974 0.272 3.854 1.00 96.88 94 LEU A N 1
ATOM 722 C CA . LEU A 1 94 ? -8.870 1.153 5.015 1.00 96.88 94 LEU A CA 1
ATOM 723 C C . LEU A 1 94 ? -8.288 2.515 4.637 1.00 96.88 94 LE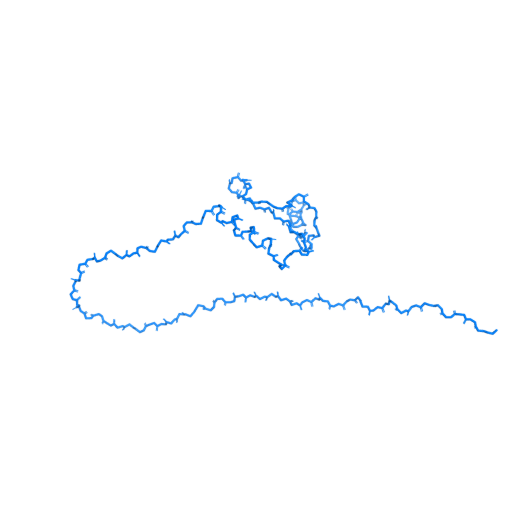U A C 1
ATOM 725 O O . LEU A 1 94 ? -8.595 3.509 5.290 1.00 96.88 94 LEU A O 1
ATOM 729 N N . PHE A 1 95 ? -7.440 2.569 3.610 1.00 98.25 95 PHE A N 1
ATOM 730 C CA . PHE A 1 95 ? -6.858 3.802 3.090 1.00 98.25 95 PHE A CA 1
ATOM 731 C C . PHE A 1 95 ? -6.312 3.578 1.679 1.00 98.25 95 PHE A C 1
ATOM 733 O O . PHE A 1 95 ? -5.713 2.536 1.408 1.00 98.25 95 PHE A O 1
ATOM 740 N N . GLU A 1 96 ? -6.450 4.576 0.811 1.00 98.12 96 GLU A N 1
ATOM 741 C CA . GLU A 1 96 ? -5.860 4.571 -0.524 1.00 98.12 96 GLU A CA 1
ATOM 742 C C . GLU A 1 96 ? -5.408 5.972 -0.957 1.00 98.12 96 GLU A C 1
ATOM 744 O O . GLU A 1 96 ? -6.015 6.979 -0.596 1.00 98.12 96 GLU A O 1
ATOM 749 N N . ASN A 1 97 ? -4.321 6.026 -1.725 1.00 97.75 97 ASN A N 1
ATOM 750 C CA . ASN A 1 97 ? -3.845 7.201 -2.451 1.00 97.75 97 ASN A CA 1
ATOM 751 C C . ASN A 1 97 ? -3.123 6.731 -3.714 1.00 97.75 97 ASN A C 1
ATOM 753 O O . ASN A 1 97 ? -2.193 5.938 -3.600 1.00 97.75 97 ASN A O 1
ATOM 757 N N . ASP A 1 98 ? -3.520 7.209 -4.896 1.00 97.62 98 ASP A N 1
ATOM 758 C CA . ASP A 1 98 ? -2.903 6.831 -6.181 1.00 97.62 98 ASP A CA 1
ATOM 759 C C . ASP A 1 98 ? -2.721 5.307 -6.376 1.00 97.62 98 ASP A C 1
ATOM 761 O O . ASP A 1 98 ? -1.815 4.869 -7.083 1.00 97.62 98 ASP A O 1
ATOM 765 N N . ALA A 1 99 ? -3.576 4.486 -5.753 1.00 97.19 99 ALA A N 1
ATOM 766 C CA . ALA A 1 99 ? -3.407 3.033 -5.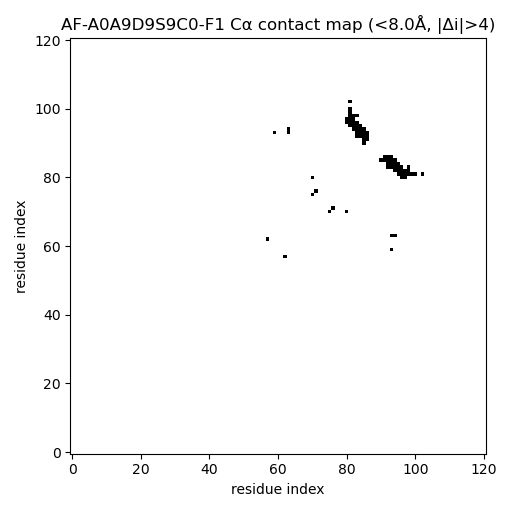683 1.00 97.19 99 ALA A CA 1
ATOM 767 C C . ALA A 1 99 ? -3.403 2.351 -7.061 1.00 97.19 99 ALA A C 1
ATOM 769 O O . ALA A 1 99 ? -2.729 1.346 -7.253 1.00 97.19 99 ALA A O 1
ATOM 770 N N . GLU A 1 100 ? -4.124 2.931 -8.019 1.00 96.81 100 GLU A N 1
ATOM 771 C CA . GLU A 1 100 ? -4.293 2.399 -9.375 1.00 96.81 100 GLU A CA 1
ATOM 772 C C . GLU A 1 100 ? -3.325 3.048 -10.388 1.00 96.81 100 GLU A C 1
ATOM 774 O O . GLU A 1 100 ? -3.482 2.914 -11.602 1.00 96.81 100 GLU A O 1
ATOM 779 N N . LYS A 1 101 ? -2.326 3.812 -9.920 1.00 97.12 101 LYS A N 1
ATOM 780 C CA . LYS A 1 101 ? -1.274 4.375 -10.780 1.00 97.12 101 LYS A CA 1
ATOM 781 C C . LYS A 1 101 ? -0.089 3.418 -10.878 1.00 97.12 101 LYS A C 1
ATOM 783 O O . LYS A 1 101 ? 0.273 2.748 -9.919 1.00 97.12 101 LYS A O 1
ATOM 788 N N . TYR A 1 102 ? 0.559 3.402 -12.042 1.00 96.75 102 TYR A N 1
ATOM 789 C CA . TYR A 1 102 ? 1.781 2.631 -12.242 1.00 96.75 102 TYR A CA 1
ATOM 790 C C . TYR A 1 102 ? 3.001 3.348 -11.660 1.00 96.75 102 TYR A C 1
ATOM 792 O O . TYR A 1 102 ? 3.184 4.552 -11.845 1.00 96.75 102 TYR A O 1
ATOM 800 N N . PHE A 1 103 ? 3.860 2.571 -11.005 1.00 96.56 103 PHE A N 1
ATOM 801 C CA . PHE A 1 103 ? 5.134 3.002 -10.436 1.00 96.56 103 PHE A CA 1
ATOM 802 C C . PHE A 1 103 ? 6.230 2.019 -10.840 1.00 96.56 103 PHE A C 1
ATOM 804 O O . PHE A 1 103 ? 5.949 0.861 -11.145 1.00 96.56 103 PHE A O 1
ATOM 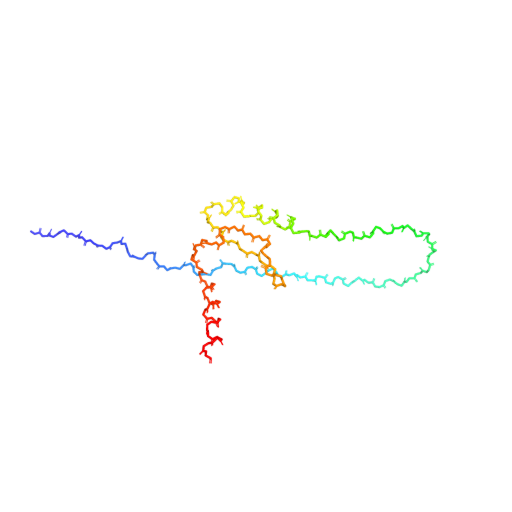811 N N . MET A 1 104 ? 7.490 2.456 -10.803 1.00 96.69 104 MET A N 1
ATOM 812 C CA . MET A 1 104 ? 8.624 1.538 -10.911 1.00 96.69 104 MET A CA 1
ATOM 813 C C . MET A 1 104 ? 8.729 0.729 -9.605 1.00 96.69 104 MET A C 1
ATOM 815 O O . MET A 1 104 ? 9.022 1.317 -8.565 1.00 96.69 104 MET A O 1
ATOM 819 N N . PRO A 1 105 ? 8.510 -0.598 -9.613 1.00 95.31 105 PRO A N 1
ATOM 820 C CA . PRO A 1 105 ? 8.357 -1.374 -8.378 1.00 95.31 105 PRO A CA 1
ATOM 821 C C . PRO A 1 105 ? 9.687 -1.700 -7.680 1.00 95.31 105 PRO A C 1
ATOM 823 O O . PRO A 1 105 ? 9.679 -2.192 -6.552 1.00 95.31 105 PRO A O 1
ATOM 826 N N . ALA A 1 106 ? 10.830 -1.467 -8.336 1.00 96.50 106 ALA A N 1
ATOM 827 C CA . ALA A 1 106 ? 12.146 -1.901 -7.868 1.00 96.50 106 ALA A CA 1
ATOM 828 C C . ALA A 1 106 ? 12.115 -3.382 -7.426 1.00 96.50 106 ALA A C 1
ATOM 830 O O . ALA A 1 106 ? 11.560 -4.234 -8.123 1.00 96.50 106 ALA A O 1
ATOM 831 N N . SER A 1 107 ? 12.676 -3.715 -6.262 1.00 98.06 107 SER A N 1
ATOM 832 C CA . SER A 1 107 ? 12.684 -5.090 -5.759 1.00 98.06 107 SER A CA 1
ATOM 833 C C . SER A 1 107 ? 11.309 -5.634 -5.365 1.00 98.06 107 SER A C 1
ATOM 835 O O . SER A 1 107 ? 11.216 -6.843 -5.175 1.00 98.06 107 SER A O 1
ATOM 837 N N . ASN A 1 108 ? 10.248 -4.817 -5.287 1.00 97.00 108 ASN A N 1
ATOM 838 C CA . ASN A 1 108 ? 8.893 -5.325 -5.021 1.00 97.00 108 ASN A CA 1
ATOM 839 C C . ASN A 1 108 ? 8.387 -6.227 -6.158 1.00 97.00 108 ASN A C 1
ATOM 841 O O . ASN A 1 108 ? 7.495 -7.040 -5.933 1.00 97.00 108 ASN A O 1
ATOM 845 N N . MET A 1 109 ? 9.005 -6.162 -7.346 1.00 98.19 109 MET A N 1
ATOM 846 C CA . MET A 1 109 ? 8.774 -7.123 -8.432 1.00 98.19 109 MET A CA 1
ATOM 847 C C . MET A 1 109 ? 8.986 -8.578 -7.979 1.00 98.19 109 MET A C 1
ATOM 849 O O . MET A 1 109 ? 8.290 -9.477 -8.445 1.00 98.19 109 MET A O 1
ATOM 853 N N . LYS A 1 110 ? 9.893 -8.815 -7.018 1.00 98.38 110 LYS A N 1
ATOM 854 C CA . LYS A 1 110 ? 10.173 -10.155 -6.481 1.00 98.38 110 LYS A CA 1
ATOM 855 C C . LYS A 1 110 ? 8.933 -10.816 -5.885 1.00 98.38 110 LYS A C 1
ATOM 857 O O . LYS A 1 110 ? 8.816 -12.030 -5.987 1.00 98.38 110 LYS A O 1
ATOM 862 N N . ASN A 1 111 ? 8.003 -10.044 -5.319 1.00 98.06 111 ASN A N 1
ATOM 863 C CA . ASN A 1 111 ? 6.768 -10.594 -4.759 1.00 98.06 111 ASN A CA 1
ATOM 864 C C . ASN A 1 111 ? 5.950 -11.310 -5.842 1.00 98.06 111 ASN A C 1
ATOM 866 O O . ASN A 1 111 ? 5.481 -12.421 -5.619 1.00 98.06 111 ASN A O 1
ATOM 870 N N . PHE A 1 112 ? 5.847 -10.714 -7.034 1.00 97.50 112 PHE A N 1
ATOM 871 C CA . PHE A 1 112 ? 5.163 -11.331 -8.170 1.00 97.50 112 PHE A CA 1
ATOM 872 C C . PHE A 1 112 ? 5.916 -12.555 -8.691 1.00 97.50 112 PHE A C 1
ATOM 874 O O . PHE A 1 112 ? 5.298 -13.586 -8.952 1.00 97.50 112 PHE A O 1
ATOM 881 N N . THR A 1 113 ? 7.246 -12.477 -8.802 1.00 98.19 113 THR A N 1
ATOM 882 C CA . THR A 1 113 ? 8.070 -13.614 -9.239 1.00 98.19 113 THR A CA 1
ATOM 883 C C . THR A 1 113 ? 7.924 -14.813 -8.302 1.00 98.19 113 THR A C 1
ATOM 885 O O . THR A 1 113 ? 7.703 -15.921 -8.776 1.00 98.19 113 THR A O 1
ATOM 888 N N . VAL A 1 114 ? 8.003 -14.601 -6.985 1.00 98.62 114 VAL A N 1
ATOM 889 C CA . VAL A 1 114 ? 7.878 -15.676 -5.987 1.00 98.62 114 VAL A CA 1
ATOM 890 C C . VAL A 1 114 ? 6.464 -16.244 -5.964 1.00 98.62 114 VAL A C 1
ATOM 892 O O . VAL A 1 114 ? 6.318 -17.460 -5.974 1.00 98.62 114 VAL A O 1
ATOM 895 N N . ALA A 1 115 ? 5.429 -15.397 -5.992 1.00 98.50 115 ALA A N 1
ATOM 896 C CA . ALA A 1 115 ? 4.047 -15.871 -6.059 1.00 98.50 115 ALA A CA 1
ATOM 897 C C . ALA A 1 115 ? 3.813 -16.749 -7.299 1.00 98.50 115 ALA A C 1
ATOM 899 O O . ALA A 1 115 ? 3.242 -17.828 -7.188 1.00 98.50 115 ALA A O 1
ATOM 900 N N . THR A 1 116 ? 4.335 -16.330 -8.457 1.00 98.62 116 THR A N 1
ATOM 901 C CA . THR A 1 116 ? 4.243 -17.109 -9.701 1.00 98.62 116 THR A CA 1
ATOM 902 C C . THR A 1 116 ? 5.023 -18.418 -9.605 1.00 98.62 116 THR A C 1
ATOM 904 O O . THR A 1 116 ? 4.532 -19.447 -10.050 1.00 98.62 116 THR A O 1
ATOM 907 N N . ALA A 1 117 ? 6.224 -18.404 -9.020 1.00 98.50 117 ALA A N 1
ATOM 908 C CA . ALA A 1 117 ? 7.014 -19.617 -8.830 1.00 98.50 117 ALA A CA 1
ATOM 909 C C . ALA A 1 117 ? 6.278 -20.624 -7.938 1.00 98.50 117 ALA A C 1
ATOM 911 O O . ALA A 1 117 ? 6.169 -21.774 -8.327 1.00 98.50 117 ALA A O 1
ATOM 912 N N . ILE A 1 118 ? 5.706 -20.181 -6.812 1.00 98.56 118 ILE A N 1
ATOM 913 C CA . ILE A 1 118 ? 4.893 -21.033 -5.925 1.00 98.56 118 ILE A CA 1
ATOM 914 C C . ILE A 1 118 ? 3.665 -21.597 -6.657 1.00 98.56 118 ILE A C 1
ATOM 916 O O . ILE A 1 118 ? 3.231 -22.706 -6.367 1.00 98.56 118 ILE A O 1
ATOM 920 N N . GLU A 1 119 ? 3.077 -20.838 -7.584 1.00 98.31 119 GLU A N 1
ATOM 921 C CA . GLU A 1 119 ? 1.904 -21.284 -8.340 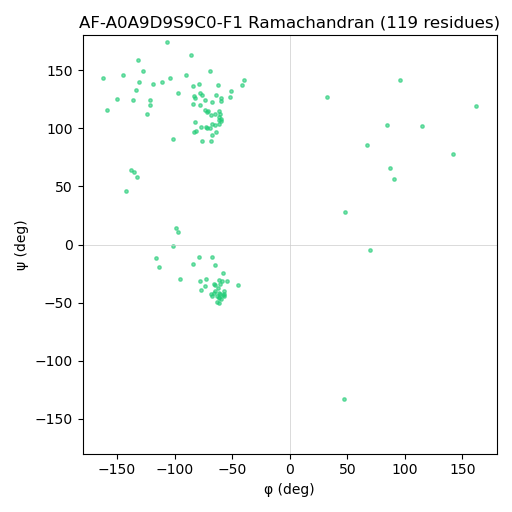1.00 98.31 119 GLU A CA 1
ATOM 922 C C . GLU A 1 119 ? 2.251 -22.261 -9.480 1.00 98.31 119 GLU A C 1
ATOM 924 O O . GLU A 1 119 ? 1.419 -23.090 -9.849 1.00 98.31 119 GLU A O 1
ATOM 929 N N . LYS A 1 120 ? 3.435 -22.133 -10.097 1.00 97.69 120 LYS A N 1
ATOM 930 C CA . LYS A 1 120 ? 3.773 -22.801 -11.369 1.00 97.69 120 LYS A CA 1
ATOM 931 C C . LYS A 1 120 ? 4.868 -23.867 -11.281 1.00 97.69 120 LYS A C 1
ATOM 933 O O . LYS A 1 120 ? 4.971 -24.648 -12.228 1.00 97.69 120 LYS A O 1
ATOM 938 N N . LEU A 1 121 ? 5.695 -23.867 -10.237 1.00 93.25 121 LEU A N 1
ATOM 939 C CA . LEU A 1 121 ? 6.839 -24.772 -10.048 1.00 93.25 121 LEU A CA 1
ATOM 940 C C . LEU A 1 121 ? 6.643 -25.624 -8.794 1.00 93.25 121 LEU A C 1
ATOM 942 O O . LEU A 1 121 ? 7.065 -26.799 -8.845 1.00 93.25 121 LEU A O 1
#